Protein AF-A0A6A4GRC6-F1 (afdb_monomer_lite)

Sequence (61 aa):
NKYFRLMCDALSSPAFYNEYVRLPSTEDPPARYLENNPKLWPYFKNCLGAMDGSHIACSLS

Secondary structure (DSSP, 8-state):
-HHHHHHHHHHHSHHHHHHH--PPPTTSPPPHHHHT-TTTHHHHTTTTGGGTT--------

Foldseek 3Di:
DVVVVVVVCVCLPCVNCVPPPDDDDLPDDPDVVQVVDPVRCVPCVCCSVVSPPPRDPDDPD

pLDDT: mean 79.47, std 14.7, range [48.69, 95.38]

Organism: NCBI:txid1447944

Structure (mmCIF, N/CA/C/O backbone):
data_AF-A0A6A4GRC6-F1
#
_entry.id   AF-A0A6A4GRC6-F1
#
loop_
_atom_site.group_PDB
_atom_site.id
_atom_site.type_symbol
_atom_site.label_atom_id
_atom_site.label_alt_id
_atom_site.label_comp_id
_atom_site.label_asym_id
_atom_site.label_entity_id
_atom_site.label_seq_id
_atom_site.pdbx_PDB_ins_code
_atom_site.Cartn_x
_atom_site.Cartn_y
_atom_site.Cartn_z
_atom_site.occupancy
_atom_site.B_iso_or_equiv
_atom_site.auth_seq_id
_atom_site.auth_comp_id
_atom_site.auth_asym_id
_atom_site.auth_atom_id
_atom_site.pdbx_PDB_model_num
ATOM 1 N N . ASN A 1 1 ? -22.512 -4.756 1.596 1.00 71.88 1 ASN A N 1
ATOM 2 C CA . ASN A 1 1 ? -22.037 -3.472 1.038 1.00 71.88 1 ASN A CA 1
ATOM 3 C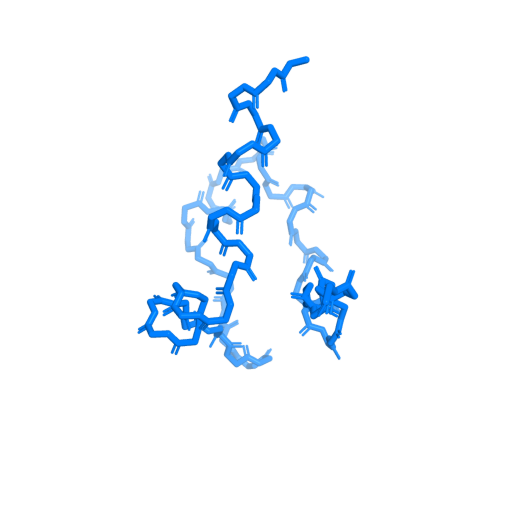 C . ASN A 1 1 ? -21.769 -3.652 -0.461 1.00 71.88 1 ASN A C 1
ATOM 5 O O . ASN A 1 1 ? -20.674 -4.048 -0.837 1.00 71.88 1 ASN A O 1
ATOM 9 N N . LYS A 1 2 ? -22.802 -3.487 -1.305 1.00 91.56 2 LYS A N 1
ATOM 10 C CA . LYS A 1 2 ? -22.745 -3.766 -2.757 1.00 91.56 2 LYS A CA 1
ATOM 11 C C . LYS A 1 2 ? -21.733 -2.866 -3.470 1.00 91.56 2 LYS A C 1
ATOM 13 O O . LYS A 1 2 ? -20.938 -3.346 -4.265 1.00 91.56 2 LYS A O 1
ATOM 18 N N . TYR A 1 3 ? -21.753 -1.576 -3.149 1.00 95.38 3 TYR A N 1
ATOM 19 C CA . TYR A 1 3 ? -20.898 -0.589 -3.800 1.00 95.38 3 TYR A CA 1
ATOM 20 C C . TYR A 1 3 ? -19.432 -0.737 -3.418 1.00 95.38 3 TYR A C 1
ATOM 22 O O . TYR A 1 3 ? -18.584 -0.646 -4.291 1.00 95.38 3 TYR A O 1
ATOM 30 N N . PHE A 1 4 ? -19.132 -1.045 -2.154 1.00 90.88 4 PHE A N 1
ATOM 31 C CA . PHE A 1 4 ? -17.756 -1.326 -1.746 1.00 90.88 4 PHE A CA 1
ATOM 32 C C . PHE A 1 4 ? -17.136 -2.458 -2.573 1.00 90.88 4 PHE A C 1
ATOM 34 O O . PHE A 1 4 ? -16.040 -2.298 -3.092 1.00 90.88 4 PHE A O 1
ATOM 41 N N . ARG A 1 5 ? -17.870 -3.562 -2.767 1.00 91.81 5 ARG A N 1
ATOM 42 C CA . ARG A 1 5 ? -17.381 -4.701 -3.554 1.00 91.81 5 ARG A CA 1
ATOM 43 C C . ARG A 1 5 ? -17.178 -4.347 -5.028 1.00 91.81 5 ARG A C 1
ATOM 45 O O . ARG A 1 5 ? -16.122 -4.641 -5.562 1.00 91.81 5 ARG A O 1
ATOM 52 N N . LEU A 1 6 ? -18.128 -3.626 -5.629 1.00 95.12 6 LEU A N 1
ATOM 53 C CA . LEU A 1 6 ? -17.988 -3.127 -7.003 1.00 95.12 6 LEU A CA 1
ATOM 54 C C . LEU A 1 6 ? -16.756 -2.230 -7.178 1.00 95.12 6 LEU A C 1
ATOM 56 O O . LEU A 1 6 ? -16.080 -2.317 -8.195 1.00 95.12 6 LEU A O 1
ATOM 60 N N . MET A 1 7 ? -16.462 -1.376 -6.195 1.00 94.12 7 MET A N 1
ATOM 61 C CA . MET A 1 7 ? -15.285 -0.508 -6.244 1.00 94.12 7 MET A CA 1
ATOM 62 C C . MET A 1 7 ? -13.991 -1.304 -6.093 1.00 94.12 7 MET A C 1
ATOM 64 O O . MET A 1 7 ? -13.044 -1.044 -6.825 1.00 94.12 7 MET A O 1
ATOM 68 N N . CYS A 1 8 ? -13.950 -2.286 -5.187 1.00 90.75 8 CYS A N 1
ATOM 69 C CA . CYS A 1 8 ? -12.805 -3.187 -5.079 1.00 90.75 8 CYS A CA 1
ATOM 70 C C . CYS A 1 8 ? -12.548 -3.907 -6.405 1.00 90.75 8 CYS A C 1
ATOM 72 O O . CYS A 1 8 ? -11.435 -3.816 -6.907 1.00 90.75 8 CYS A O 1
ATOM 74 N N . ASP A 1 9 ? -13.578 -4.523 -6.991 1.00 91.00 9 ASP A N 1
ATOM 75 C CA . ASP A 1 9 ? -13.465 -5.271 -8.248 1.00 91.00 9 ASP A CA 1
ATOM 76 C C . ASP A 1 9 ? -13.012 -4.367 -9.410 1.00 91.00 9 ASP A C 1
ATOM 78 O O . ASP A 1 9 ? -12.176 -4.755 -10.224 1.00 91.00 9 ASP A O 1
ATOM 82 N N . ALA A 1 10 ? -13.522 -3.133 -9.481 1.00 92.44 10 ALA A N 1
ATOM 83 C CA . ALA A 1 10 ? -13.117 -2.176 -10.508 1.00 92.44 10 ALA A CA 1
ATOM 84 C C . ALA A 1 10 ? -11.642 -1.762 -10.368 1.00 92.44 10 ALA A C 1
ATOM 86 O O . ALA A 1 10 ? -10.909 -1.756 -11.358 1.00 92.44 10 ALA A O 1
ATOM 87 N N . LEU A 1 11 ? -11.198 -1.444 -9.148 1.00 89.94 11 LEU A N 1
ATOM 88 C CA . LEU A 1 11 ? -9.842 -0.956 -8.880 1.00 89.94 11 LEU A CA 1
ATOM 89 C C . LEU A 1 11 ? -8.783 -2.065 -8.935 1.00 89.94 11 LEU A C 1
ATOM 91 O O . LEU A 1 11 ? -7.628 -1.780 -9.245 1.00 89.94 11 LEU A O 1
ATOM 95 N N . SER A 1 12 ? -9.158 -3.315 -8.648 1.00 86.94 12 SER A N 1
ATOM 96 C CA . SER A 1 12 ? -8.278 -4.480 -8.796 1.00 86.94 12 SER A CA 1
ATOM 97 C C . SER A 1 12 ? -8.316 -5.093 -10.197 1.00 86.94 12 SER A C 1
ATOM 99 O O . SER A 1 12 ? -7.539 -6.006 -10.477 1.00 86.94 12 SER A O 1
ATOM 101 N N . SER A 1 13 ? -9.200 -4.623 -11.084 1.00 90.38 13 SER A N 1
ATOM 102 C CA . SER A 1 13 ? -9.270 -5.138 -12.450 1.00 90.38 13 SER A CA 1
ATOM 103 C C . SER A 1 13 ? -7.945 -4.908 -13.192 1.00 90.38 13 SER A C 1
ATOM 105 O O . SER A 1 13 ? -7.368 -3.823 -13.082 1.00 90.38 13 SER A O 1
ATOM 107 N N . PRO A 1 14 ? -7.466 -5.868 -14.006 1.00 88.31 14 PRO A N 1
ATOM 108 C CA . PRO A 1 14 ? -6.214 -5.706 -14.746 1.00 88.31 14 PRO A CA 1
ATOM 109 C C . PRO A 1 14 ? -6.198 -4.476 -15.660 1.00 88.31 14 PRO A C 1
ATOM 111 O O . PRO A 1 14 ? -5.165 -3.826 -15.784 1.00 88.31 14 PRO A O 1
ATOM 114 N N . ALA A 1 15 ? -7.341 -4.140 -16.269 1.00 90.94 15 ALA A N 1
ATOM 115 C CA . ALA A 1 15 ? -7.476 -2.974 -17.138 1.00 90.94 15 ALA A CA 1
ATOM 116 C C . ALA A 1 15 ? -7.219 -1.663 -16.383 1.00 90.94 15 ALA A C 1
ATOM 118 O O . ALA A 1 15 ? -6.528 -0.788 -16.889 1.00 90.94 15 ALA A O 1
ATOM 119 N N . PHE A 1 16 ? -7.730 -1.537 -15.156 1.00 92.50 16 PHE A N 1
ATOM 120 C CA . PHE A 1 16 ? -7.475 -0.356 -14.341 1.00 92.50 16 PHE A CA 1
ATOM 121 C C . PHE A 1 16 ? -6.081 -0.397 -13.708 1.00 92.50 16 PHE A C 1
ATOM 123 O O . PHE A 1 16 ? -5.309 0.555 -13.814 1.00 92.50 16 PHE A O 1
ATOM 130 N N . TYR A 1 17 ? -5.748 -1.506 -13.047 1.00 87.69 17 TYR A N 1
ATOM 131 C CA . TYR A 1 17 ? -4.540 -1.617 -12.241 1.00 87.69 17 TYR A CA 1
ATOM 132 C C . TYR A 1 17 ? -3.277 -1.456 -13.093 1.00 87.69 17 TYR A C 1
ATOM 134 O O . TYR A 1 17 ? -2.425 -0.632 -12.774 1.00 87.69 17 TYR A O 1
ATOM 142 N N . ASN A 1 18 ? -3.180 -2.171 -14.217 1.00 86.75 18 ASN A N 1
ATOM 143 C CA . ASN A 1 18 ? -1.976 -2.141 -15.050 1.00 86.75 18 ASN A CA 1
ATOM 144 C C . ASN A 1 18 ? -1.793 -0.808 -15.789 1.00 86.75 18 ASN A C 1
ATOM 146 O O . ASN A 1 18 ? -0.665 -0.451 -16.130 1.00 86.75 18 ASN A O 1
ATOM 150 N N . GLU A 1 19 ? -2.881 -0.082 -16.056 1.00 93.50 19 GLU A N 1
ATOM 151 C CA . GLU A 1 19 ? -2.825 1.192 -16.772 1.00 93.50 19 GLU A CA 1
ATOM 152 C C . GLU A 1 19 ? -2.514 2.369 -15.838 1.00 93.50 19 GLU A C 1
ATOM 154 O O . GLU A 1 19 ? -1.714 3.242 -16.185 1.00 93.50 19 GLU A O 1
ATOM 159 N N . TYR A 1 20 ? -3.099 2.378 -14.636 1.00 91.75 20 TYR A N 1
ATOM 160 C CA . TYR A 1 20 ? -3.080 3.552 -13.760 1.00 91.75 20 TYR A CA 1
ATOM 161 C C . TYR A 1 20 ? -2.239 3.397 -12.490 1.00 91.75 20 TYR A C 1
ATOM 163 O O . TYR A 1 20 ? -1.831 4.410 -11.918 1.00 91.75 20 TYR A O 1
ATOM 171 N N . VAL A 1 21 ? -1.945 2.177 -12.030 1.00 86.38 21 VAL A N 1
ATOM 172 C CA . VAL A 1 21 ? -1.159 1.973 -10.805 1.00 86.38 21 VAL A CA 1
ATOM 173 C C . VAL A 1 21 ? 0.328 1.897 -11.143 1.00 86.38 21 VAL A C 1
ATOM 175 O O . VAL A 1 21 ? 0.782 1.058 -11.918 1.00 86.38 21 VAL A O 1
ATOM 178 N N . ARG A 1 22 ? 1.114 2.788 -10.533 1.00 85.12 22 ARG A N 1
ATOM 179 C CA . ARG A 1 22 ? 2.580 2.762 -10.574 1.00 85.12 22 ARG A CA 1
ATOM 180 C C . ARG A 1 22 ? 3.088 2.385 -9.193 1.00 85.12 22 ARG A C 1
ATOM 182 O O . ARG A 1 22 ? 2.871 3.126 -8.237 1.00 85.12 22 ARG A O 1
ATOM 189 N N . LEU A 1 23 ? 3.730 1.227 -9.098 1.00 81.25 23 LEU A N 1
ATOM 190 C CA . LEU A 1 23 ? 4.352 0.794 -7.856 1.00 81.25 23 LEU A CA 1
ATOM 191 C C . LEU A 1 23 ? 5.696 1.512 -7.672 1.00 81.25 23 LEU A C 1
ATOM 193 O O . LEU A 1 23 ? 6.431 1.657 -8.653 1.00 81.25 23 LEU A O 1
ATOM 197 N N . PRO A 1 24 ? 6.011 1.969 -6.451 1.00 77.12 24 PRO A N 1
ATOM 198 C CA . PRO A 1 24 ? 7.345 2.449 -6.131 1.00 77.12 24 PRO A CA 1
ATOM 199 C C . PRO A 1 24 ? 8.349 1.287 -6.146 1.00 77.12 24 PRO A C 1
ATOM 201 O O . PRO A 1 24 ? 7.996 0.132 -5.898 1.00 77.12 24 PRO A O 1
ATOM 204 N N . SER A 1 25 ? 9.605 1.603 -6.436 1.00 79.44 25 SER A N 1
ATOM 205 C CA . SER A 1 25 ? 10.747 0.716 -6.231 1.00 79.44 25 SER A CA 1
ATOM 206 C C . SER A 1 25 ? 10.950 0.430 -4.740 1.00 79.44 25 SER A C 1
ATOM 208 O O . SER A 1 25 ? 10.582 1.237 -3.888 1.00 79.44 25 SER A O 1
ATOM 210 N N . THR A 1 26 ? 11.610 -0.681 -4.408 1.00 73.12 26 THR A N 1
ATOM 211 C CA . THR A 1 26 ? 12.046 -0.974 -3.028 1.00 73.12 26 THR A CA 1
ATOM 212 C C . THR A 1 26 ? 13.009 0.077 -2.482 1.00 73.12 26 THR A C 1
ATOM 214 O O . THR A 1 26 ? 13.093 0.263 -1.271 1.00 73.12 26 THR A O 1
ATOM 217 N N . GLU A 1 27 ? 13.704 0.775 -3.380 1.00 79.00 27 GLU A N 1
ATOM 218 C CA . GLU A 1 27 ? 14.650 1.843 -3.055 1.00 79.00 27 GLU A CA 1
ATOM 219 C C . GLU A 1 27 ? 13.983 3.222 -2.946 1.00 79.00 27 GLU A C 1
ATOM 221 O O . GLU A 1 27 ? 14.626 4.185 -2.522 1.00 79.00 27 GLU A O 1
ATOM 226 N N . ASP A 1 28 ? 12.710 3.347 -3.341 1.00 80.44 28 ASP A N 1
ATOM 227 C CA . ASP A 1 28 ? 12.012 4.625 -3.264 1.00 80.44 28 ASP A CA 1
ATOM 228 C C . ASP A 1 28 ? 11.636 4.930 -1.805 1.00 80.44 28 ASP A C 1
ATOM 230 O O . ASP A 1 28 ? 11.052 4.086 -1.112 1.00 80.44 28 ASP A O 1
ATOM 234 N N . PRO A 1 29 ? 11.922 6.149 -1.311 1.00 81.50 29 PRO A N 1
ATOM 235 C CA . PRO A 1 29 ? 11.530 6.525 0.034 1.00 81.50 29 PRO A CA 1
ATOM 236 C C . PRO A 1 29 ? 9.997 6.590 0.152 1.00 81.50 29 PRO A C 1
ATOM 238 O O . PRO A 1 29 ? 9.308 6.925 -0.822 1.00 81.50 29 PRO A O 1
ATOM 241 N N . PRO A 1 30 ? 9.435 6.344 1.350 1.00 82.56 30 PRO A N 1
ATOM 242 C CA . PRO A 1 30 ? 8.022 6.575 1.599 1.00 82.56 30 PRO A CA 1
ATOM 243 C C . PRO A 1 30 ? 7.615 8.004 1.227 1.00 82.56 30 PRO A C 1
ATOM 245 O O . PRO A 1 30 ? 8.370 8.969 1.363 1.00 82.56 30 PRO A O 1
ATOM 248 N N . ALA A 1 31 ? 6.367 8.171 0.794 1.00 85.25 31 ALA A N 1
ATOM 249 C CA . ALA A 1 31 ? 5.855 9.499 0.506 1.00 85.25 31 ALA A CA 1
ATOM 250 C C . ALA A 1 31 ? 5.903 10.381 1.768 1.00 85.25 31 ALA A C 1
ATOM 252 O O . ALA A 1 31 ? 5.352 10.024 2.810 1.00 85.25 31 ALA A O 1
ATOM 253 N N . ARG A 1 32 ? 6.495 11.578 1.657 1.00 87.31 32 ARG A N 1
ATOM 254 C CA . ARG A 1 32 ? 6.721 12.503 2.788 1.00 87.31 32 ARG A CA 1
ATOM 255 C C . ARG A 1 32 ? 5.479 12.795 3.629 1.00 87.31 32 ARG A C 1
ATOM 257 O O . ARG A 1 32 ? 5.591 13.033 4.825 1.00 87.31 32 ARG A O 1
ATOM 264 N N . TYR A 1 33 ? 4.285 12.795 3.033 1.00 89.06 33 TYR A N 1
ATOM 265 C CA . TYR A 1 33 ? 3.046 13.037 3.780 1.00 89.06 33 TYR A CA 1
ATOM 266 C C . TYR A 1 33 ? 2.719 11.912 4.781 1.00 89.06 33 TYR A C 1
ATOM 268 O O . TYR A 1 33 ? 2.034 12.167 5.771 1.00 89.06 33 TYR A O 1
ATOM 276 N N . LEU A 1 34 ? 3.196 10.686 4.536 1.00 87.94 34 LEU A N 1
ATOM 277 C CA . LEU A 1 34 ? 3.082 9.560 5.463 1.00 87.94 34 LEU A CA 1
ATOM 278 C C . LEU A 1 34 ? 4.097 9.698 6.595 1.00 87.94 34 LEU A C 1
ATOM 280 O O . LEU A 1 34 ? 3.720 9.578 7.757 1.00 87.94 34 LEU A O 1
ATOM 284 N N . GLU A 1 35 ? 5.354 9.993 6.255 1.00 87.62 35 GLU A N 1
ATOM 285 C CA . GLU A 1 35 ? 6.451 10.150 7.221 1.00 87.62 35 GLU A CA 1
ATOM 286 C C . GLU A 1 35 ? 6.195 11.303 8.193 1.00 87.62 35 GLU A C 1
ATOM 288 O O . GLU A 1 35 ? 6.349 11.164 9.405 1.00 87.62 35 GLU A O 1
ATOM 293 N N . ASN A 1 36 ? 5.728 12.437 7.666 1.00 92.69 36 ASN A N 1
ATOM 294 C CA . ASN A 1 36 ? 5.488 13.647 8.447 1.00 92.69 36 ASN A CA 1
ATOM 295 C C . ASN A 1 36 ? 4.215 13.572 9.296 1.00 92.69 36 ASN A C 1
ATOM 297 O O . ASN A 1 36 ? 3.962 14.468 10.103 1.00 92.69 36 ASN A O 1
ATOM 301 N N . ASN A 1 37 ? 3.386 12.542 9.111 1.00 93.06 37 ASN A N 1
ATOM 302 C CA . ASN A 1 37 ? 2.162 12.384 9.874 1.00 93.06 37 ASN A CA 1
ATOM 303 C C . ASN A 1 37 ? 2.375 11.369 11.009 1.00 93.06 37 ASN A C 1
ATOM 305 O O . ASN A 1 37 ? 2.323 10.161 10.766 1.00 93.06 37 ASN A O 1
ATOM 309 N N . PRO A 1 38 ? 2.515 11.819 12.271 1.00 91.69 38 PRO A N 1
ATOM 310 C CA . PRO A 1 38 ? 2.788 10.928 13.398 1.00 91.69 38 PRO A CA 1
ATOM 311 C C . PRO A 1 38 ? 1.644 9.948 13.689 1.00 91.69 38 PRO A C 1
ATOM 313 O O . PRO A 1 38 ? 1.859 8.955 14.377 1.00 91.69 38 PRO A O 1
ATOM 316 N N . LYS A 1 39 ? 0.431 10.191 13.167 1.00 93.00 39 LYS A N 1
ATOM 317 C CA . LYS A 1 39 ? -0.681 9.235 13.263 1.00 93.00 39 LYS A CA 1
ATOM 318 C C . LYS A 1 39 ? -0.582 8.122 12.225 1.00 93.00 39 LYS A C 1
ATOM 320 O O . LYS A 1 39 ? -1.061 7.030 12.492 1.00 93.00 39 LYS A O 1
ATOM 325 N N . LEU A 1 40 ? -0.007 8.393 11.052 1.00 88.81 40 LEU A N 1
ATOM 326 C CA . LEU A 1 40 ? 0.094 7.423 9.958 1.00 88.81 40 LEU A CA 1
ATOM 327 C C . LEU A 1 40 ? 1.410 6.648 10.026 1.00 88.81 40 LEU A C 1
ATOM 329 O O . LEU A 1 40 ? 1.410 5.428 9.885 1.00 88.81 40 LEU A O 1
ATOM 333 N N . TRP A 1 41 ? 2.520 7.334 10.299 1.00 90.25 41 TRP A N 1
ATOM 334 C CA . TRP A 1 41 ? 3.858 6.753 10.243 1.00 90.25 41 TRP A CA 1
ATOM 335 C C . TRP A 1 41 ? 4.041 5.450 11.043 1.00 90.25 41 TRP A C 1
ATOM 337 O O . TRP A 1 41 ? 4.617 4.511 10.492 1.00 90.25 41 TRP A O 1
ATOM 347 N N . PRO A 1 42 ? 3.506 5.293 12.274 1.00 89.88 42 PRO A N 1
ATOM 348 C CA . PRO A 1 42 ? 3.633 4.039 13.018 1.00 89.88 42 PRO A CA 1
ATOM 349 C C . PRO A 1 42 ? 3.085 2.811 12.282 1.00 89.88 42 PRO A C 1
ATOM 351 O O . PRO A 1 42 ? 3.614 1.720 12.483 1.00 89.88 42 PRO A O 1
ATOM 354 N N . TYR A 1 43 ? 2.068 2.992 11.433 1.00 84.94 43 TYR A N 1
ATOM 355 C CA . TYR A 1 43 ? 1.442 1.922 10.658 1.00 84.94 43 TYR A CA 1
ATOM 356 C C . TYR A 1 43 ? 2.179 1.640 9.346 1.00 84.94 43 TYR A C 1
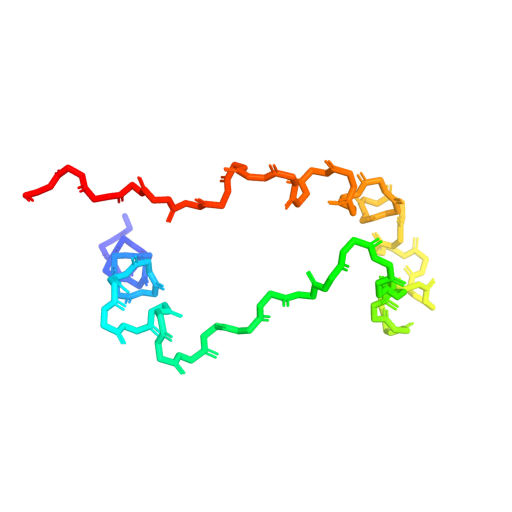ATOM 358 O O . TYR A 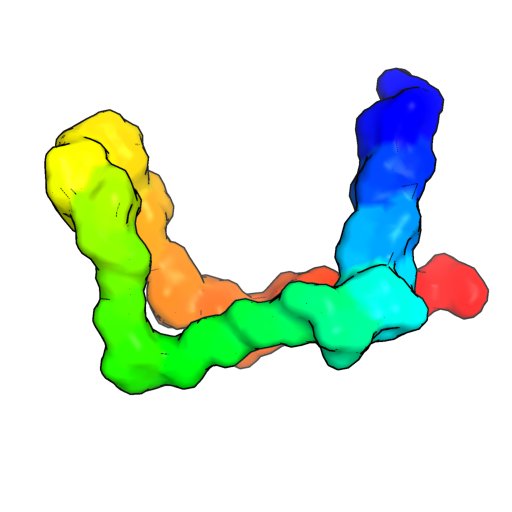1 43 ? 2.254 0.488 8.939 1.00 84.94 43 TYR A O 1
ATOM 366 N N .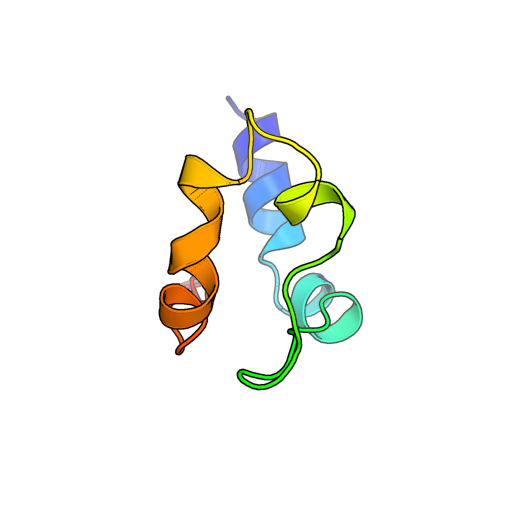 PHE A 1 44 ? 2.746 2.669 8.706 1.00 81.88 44 PHE A N 1
ATOM 367 C CA . PHE A 1 44 ? 3.336 2.552 7.365 1.00 81.88 44 PHE A CA 1
ATOM 368 C C . PHE A 1 44 ? 4.860 2.399 7.342 1.00 81.88 44 PHE A C 1
ATOM 370 O O . PHE A 1 44 ? 5.398 1.961 6.328 1.00 81.88 44 PHE A O 1
ATOM 377 N N . LYS A 1 45 ? 5.566 2.688 8.444 1.00 82.06 45 LYS A N 1
ATOM 378 C CA . LYS A 1 45 ? 7.041 2.645 8.508 1.00 82.06 45 LYS A CA 1
ATOM 379 C C . LYS A 1 45 ? 7.672 1.300 8.142 1.00 82.06 45 LYS A C 1
ATOM 381 O O . LYS A 1 45 ? 8.820 1.262 7.726 1.00 82.06 45 LYS A O 1
ATOM 386 N N . ASN A 1 46 ? 6.912 0.213 8.276 1.00 75.75 46 ASN A N 1
ATOM 387 C CA . ASN A 1 46 ? 7.345 -1.145 7.941 1.00 75.75 46 ASN A CA 1
ATOM 388 C C . ASN A 1 46 ? 6.626 -1.710 6.701 1.00 75.75 46 ASN A C 1
ATOM 390 O O . ASN A 1 46 ? 6.873 -2.849 6.318 1.00 75.75 46 ASN A O 1
ATOM 394 N N . CYS A 1 47 ? 5.728 -0.943 6.071 1.00 70.56 47 CYS A N 1
ATOM 395 C CA . CYS A 1 47 ? 4.952 -1.410 4.920 1.00 70.56 47 CYS A CA 1
ATOM 396 C C . CYS A 1 47 ? 5.767 -1.464 3.625 1.00 70.56 47 CYS A C 1
ATOM 398 O O . CYS A 1 47 ? 5.348 -2.153 2.703 1.00 70.56 47 CYS A O 1
ATOM 400 N N . LEU A 1 48 ? 6.928 -0.802 3.556 1.00 62.31 48 LEU A N 1
ATOM 401 C CA . LEU A 1 48 ? 7.836 -0.918 2.410 1.00 62.31 48 LEU A CA 1
ATOM 402 C C . LEU A 1 48 ? 8.295 -2.365 2.186 1.00 62.31 48 LEU A C 1
ATOM 404 O O . LEU A 1 48 ? 8.277 -2.840 1.059 1.00 62.31 48 LEU A O 1
ATOM 408 N N . GLY A 1 49 ? 8.609 -3.101 3.258 1.00 53.97 49 GLY A N 1
ATOM 409 C CA . GLY A 1 49 ? 8.979 -4.517 3.159 1.00 53.97 49 GLY A CA 1
ATOM 410 C C . GLY A 1 49 ? 7.819 -5.436 2.758 1.00 53.97 49 GLY A C 1
ATOM 411 O O . GLY A 1 49 ? 8.060 -6.509 2.230 1.00 53.97 49 GLY A O 1
ATOM 412 N N . ALA A 1 50 ? 6.566 -5.010 2.957 1.00 58.22 50 ALA A N 1
ATOM 413 C CA . ALA A 1 50 ? 5.372 -5.750 2.535 1.00 58.22 50 ALA A CA 1
ATOM 414 C C . ALA A 1 50 ? 4.970 -5.467 1.072 1.00 58.22 50 ALA A C 1
ATOM 416 O O . ALA A 1 50 ? 4.034 -6.081 0.557 1.00 58.22 50 ALA A O 1
ATOM 417 N N . MET A 1 51 ? 5.659 -4.538 0.394 1.00 59.03 51 MET A N 1
ATOM 418 C CA . MET A 1 51 ? 5.509 -4.307 -1.047 1.00 59.03 51 MET A CA 1
ATOM 419 C C . MET A 1 51 ? 6.241 -5.363 -1.897 1.00 59.03 51 MET A C 1
ATOM 421 O O . MET A 1 51 ? 6.297 -5.217 -3.114 1.00 59.03 51 MET A O 1
ATOM 425 N N . ASP A 1 52 ? 6.776 -6.429 -1.301 1.00 53.56 52 ASP A N 1
ATOM 426 C CA . ASP A 1 52 ? 7.579 -7.468 -1.960 1.00 53.56 52 ASP A CA 1
ATOM 427 C C . ASP A 1 52 ? 6.784 -8.499 -2.790 1.00 53.56 52 ASP A C 1
ATOM 429 O O . ASP A 1 52 ? 7.367 -9.467 -3.273 1.00 53.56 52 ASP A O 1
ATOM 433 N N . GLY A 1 53 ? 5.484 -8.294 -3.035 1.00 50.91 53 GLY A N 1
ATOM 434 C CA . GLY A 1 53 ? 4.758 -9.116 -4.018 1.00 50.91 53 GLY A CA 1
ATOM 435 C C . GLY A 1 53 ? 3.421 -9.695 -3.583 1.00 50.91 53 GLY A C 1
ATOM 436 O O . GLY A 1 53 ? 2.798 -10.399 -4.369 1.00 50.91 53 GLY A O 1
ATOM 437 N N . SER A 1 54 ? 2.901 -9.348 -2.403 1.00 53.06 54 SER A N 1
ATOM 438 C CA . SER A 1 54 ? 1.496 -9.649 -2.053 1.00 53.06 54 SER A CA 1
ATOM 439 C C . SER A 1 54 ? 0.486 -8.731 -2.774 1.00 53.06 54 SER A C 1
ATOM 441 O O . SER A 1 54 ? -0.689 -8.676 -2.404 1.00 53.06 54 SER A O 1
ATOM 443 N N . HIS A 1 55 ? 0.950 -7.960 -3.767 1.00 62.09 55 HIS A N 1
ATOM 444 C CA . HIS A 1 55 ? 0.168 -7.022 -4.572 1.00 62.09 55 HIS A CA 1
ATOM 445 C C . HIS A 1 55 ? -0.938 -7.786 -5.281 1.00 62.09 55 HIS A C 1
ATOM 447 O O . HIS A 1 55 ? -0.666 -8.704 -6.044 1.00 62.09 55 HIS A O 1
ATOM 453 N N . ILE A 1 56 ? -2.182 -7.449 -4.963 1.00 56.25 56 ILE A N 1
ATOM 454 C CA . ILE A 1 56 ? -3.387 -8.201 -5.316 1.00 56.25 56 ILE A CA 1
ATOM 455 C C . ILE A 1 56 ? -3.425 -8.523 -6.822 1.00 56.25 56 ILE A C 1
ATOM 457 O O . ILE A 1 56 ? -3.959 -7.763 -7.619 1.00 56.25 56 ILE A O 1
ATOM 461 N N . ALA A 1 57 ? -2.933 -9.703 -7.193 1.00 55.22 57 ALA A N 1
ATOM 462 C CA . ALA A 1 57 ? -3.340 -10.433 -8.383 1.00 55.22 57 ALA A CA 1
ATOM 463 C C . ALA A 1 57 ? -4.410 -11.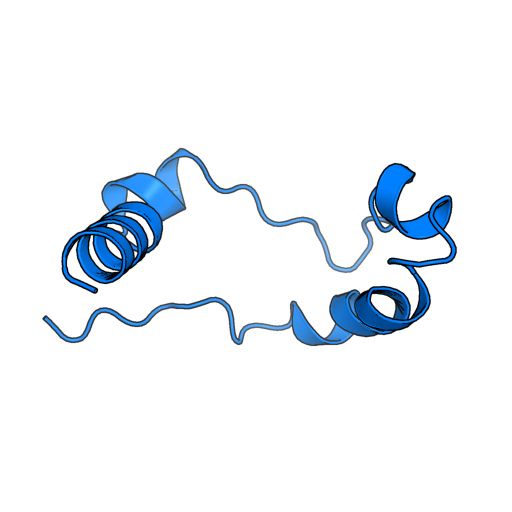435 -7.943 1.00 55.22 57 ALA A C 1
ATOM 465 O O . ALA A 1 57 ? -4.197 -12.643 -7.933 1.00 55.22 57 ALA A O 1
ATOM 466 N N . CYS A 1 58 ? -5.556 -10.927 -7.493 1.00 52.22 58 CYS A N 1
ATOM 467 C CA . CYS A 1 58 ? -6.699 -11.774 -7.186 1.00 52.22 58 CYS A CA 1
ATOM 468 C C . CYS A 1 58 ? -7.848 -11.409 -8.120 1.00 52.22 58 CYS A C 1
ATOM 470 O O . CYS A 1 58 ? -8.743 -10.642 -7.778 1.00 52.22 58 CYS A O 1
ATOM 472 N N . SER A 1 59 ? -7.785 -11.987 -9.317 1.00 50.75 59 SER A N 1
ATOM 473 C CA . SER A 1 59 ? -8.964 -1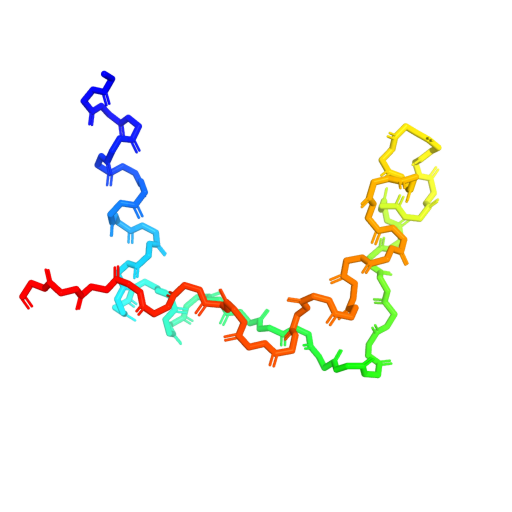2.329 -10.102 1.00 50.75 59 SER A CA 1
ATOM 474 C C . SER A 1 59 ? -8.838 -13.800 -10.485 1.00 50.75 59 SER A C 1
ATOM 476 O O . SER A 1 59 ? -8.222 -14.132 -11.492 1.00 50.75 59 SER A O 1
ATOM 478 N N . LEU A 1 60 ? -9.406 -14.691 -9.671 1.00 50.03 60 LEU A N 1
ATOM 479 C CA . LEU A 1 60 ? -9.962 -15.933 -10.204 1.00 50.03 60 LEU A CA 1
ATOM 480 C C . LEU A 1 60 ? -11.383 -15.588 -10.658 1.00 50.03 60 LEU A C 1
ATOM 482 O O . LEU A 1 60 ? -12.333 -15.630 -9.877 1.00 50.03 60 LEU A O 1
ATOM 486 N N . SER A 1 61 ? -11.510 -15.149 -11.903 1.00 48.69 61 SER A N 1
ATOM 487 C CA . SER A 1 61 ? -12.764 -15.162 -12.660 1.00 48.69 61 SER A CA 1
ATOM 488 C C . SER A 1 61 ? -12.460 -15.652 -14.058 1.00 48.69 61 SER A C 1
ATOM 490 O O . SER A 1 61 ? -11.383 -15.274 -14.570 1.00 48.69 61 SER A O 1
#

Radius of gyration: 14.29 Å; chains: 1; bounding box: 37×30×30 Å